Protein AF-A0A349H7G2-F1 (afdb_monomer)

Foldseek 3Di:
DDDDDPVVVVVVVVVPDDQPDDDDCLLDLQFVVLSVLLVVLSVLLSVLVCCLVVVHDPVVNVVSLVVNLVSLVVSLVVLLVLCVVLVPVCSVVLVVLSVVVSVVSVVVVVVCVVPVNPCSVVVSVVSSVSSSVCSNPPSNVSSVSCVVSVSGDGDPPPDPPPDDDDDDDD

Secondary structure (DSSP, 8-state):
-PPPPHHHHHHHHHTT---SS---GGG--SBHHHHHHHHHHHHHHHHHHHHHHTT--HHHHHHHHHHHHHHHHHHHHHHHHHHHHTT-TTHHHHHHHHHHHHHHHHHHHHHHHH-TTSSHHHHHHHHHHHHHHHIIIIIHHHHHHHHHTT-SPBPPP--S----------

Sequence (170 aa):
MKEPTLTRMQESVSSLKKDFIEWSDALSVGVEEVDQQHKGLAQMVNELNGAIHGGWGKETRDDIIVKLLEYTRVHFATEESLMSISNYPHLKEHKKQHENLIDIVKAYVKKYNENPEASNYEFLFFLKRWLVEHIMKDDKLMGEYLIKTGSVKTKKPTSWWGGLRKPFGH

pLDDT: mean 84.82, std 18.21, range [40.94, 98.75]

Structure (mmCIF, N/CA/C/O backbone):
data_AF-A0A349H7G2-F1
#
_entry.id   AF-A0A349H7G2-F1
#
loop_
_atom_site.group_PDB
_atom_site.id
_atom_site.type_symbol
_atom_site.label_atom_id
_atom_site.label_alt_id
_atom_site.label_comp_id
_atom_site.label_asym_id
_atom_site.label_entity_id
_atom_site.label_seq_id
_atom_site.pdbx_PDB_ins_code
_atom_site.Cartn_x
_atom_site.Cartn_y
_atom_site.Cartn_z
_atom_site.occupancy
_atom_site.B_iso_or_equiv
_atom_site.auth_seq_id
_atom_site.auth_comp_id
_atom_site.auth_asym_id
_atom_site.auth_atom_id
_atom_site.pdbx_PDB_model_num
ATOM 1 N N . MET A 1 1 ? -20.529 -8.702 -45.963 1.00 40.94 1 MET A N 1
ATOM 2 C CA . MET A 1 1 ? -19.817 -8.964 -44.695 1.00 40.94 1 MET A CA 1
ATOM 3 C C . MET A 1 1 ? -18.785 -7.857 -44.553 1.00 40.94 1 MET A C 1
ATOM 5 O O . MET A 1 1 ? -18.051 -7.650 -45.507 1.00 40.94 1 MET A O 1
ATOM 9 N N . LYS A 1 2 ? -18.847 -7.031 -43.500 1.00 44.34 2 LYS A N 1
ATOM 10 C CA . LYS A 1 2 ? -17.907 -5.911 -43.313 1.00 44.34 2 LYS A CA 1
ATOM 11 C C . LYS A 1 2 ? -16.761 -6.401 -42.431 1.00 44.34 2 LYS A C 1
ATOM 13 O O . LYS A 1 2 ? -17.033 -6.852 -41.321 1.00 44.34 2 LYS A O 1
ATOM 18 N N . GLU A 1 3 ? -15.536 -6.327 -42.941 1.00 45.78 3 GLU A N 1
ATOM 19 C CA . GLU A 1 3 ? -14.316 -6.605 -42.178 1.00 45.78 3 GLU A CA 1
ATOM 20 C C . GLU A 1 3 ? -14.247 -5.686 -40.946 1.00 45.78 3 GLU A C 1
ATOM 22 O O . GLU A 1 3 ? -14.553 -4.491 -41.060 1.00 45.78 3 GLU A O 1
ATOM 27 N N . PRO A 1 4 ? -13.894 -6.203 -39.758 1.00 50.12 4 PRO A N 1
ATOM 28 C CA . PRO A 1 4 ? -13.748 -5.371 -38.575 1.00 50.12 4 PRO A CA 1
ATOM 29 C C . PRO A 1 4 ? -12.542 -4.433 -38.731 1.00 50.12 4 PRO A C 1
ATOM 31 O O . PRO A 1 4 ? -11.461 -4.831 -39.156 1.00 50.12 4 PRO A O 1
ATOM 34 N N . THR A 1 5 ? -12.731 -3.162 -38.382 1.00 56.59 5 THR A N 1
ATOM 35 C CA . THR A 1 5 ? -11.675 -2.144 -38.390 1.00 56.59 5 THR A CA 1
ATOM 36 C C . THR A 1 5 ? -10.649 -2.405 -37.282 1.00 56.59 5 THR A C 1
ATOM 38 O O . THR A 1 5 ? -11.006 -2.862 -36.195 1.00 56.59 5 THR A O 1
ATOM 41 N N . LEU A 1 6 ? -9.375 -2.071 -37.529 1.00 50.44 6 LEU A N 1
ATOM 42 C CA . LEU A 1 6 ? -8.250 -2.265 -36.593 1.00 50.44 6 LEU A CA 1
ATOM 43 C C . LEU A 1 6 ? -8.523 -1.705 -35.184 1.00 50.44 6 LEU A C 1
ATOM 45 O O . LEU A 1 6 ? -8.166 -2.331 -34.187 1.00 50.44 6 LEU A O 1
ATOM 49 N N . THR A 1 7 ? -9.249 -0.589 -35.096 1.00 48.66 7 THR A N 1
ATOM 50 C CA . THR A 1 7 ? -9.687 0.031 -33.836 1.00 48.66 7 THR A CA 1
ATOM 51 C C . THR A 1 7 ? -10.553 -0.907 -32.991 1.00 48.66 7 THR A C 1
ATOM 53 O O . THR A 1 7 ? -10.335 -1.039 -31.792 1.00 48.66 7 THR A O 1
ATOM 56 N N . ARG A 1 8 ? -11.478 -1.644 -33.620 1.00 49.81 8 ARG A N 1
ATOM 57 C CA . ARG A 1 8 ? -12.381 -2.586 -32.940 1.00 49.81 8 ARG A CA 1
ATOM 58 C C . ARG A 1 8 ? -11.643 -3.830 -32.440 1.00 49.81 8 ARG A C 1
ATOM 60 O O . ARG A 1 8 ? -12.046 -4.417 -31.441 1.00 49.81 8 ARG A O 1
ATOM 67 N N . MET A 1 9 ? -10.551 -4.213 -33.106 1.00 48.38 9 MET A N 1
ATOM 68 C CA . MET A 1 9 ? -9.676 -5.294 -32.644 1.00 48.38 9 MET A CA 1
ATOM 69 C C . MET A 1 9 ? -8.803 -4.846 -31.464 1.00 48.38 9 MET A C 1
ATOM 71 O O . MET A 1 9 ? -8.689 -5.593 -30.495 1.00 48.38 9 MET A O 1
ATOM 75 N N . GLN A 1 10 ? -8.258 -3.622 -31.487 1.00 48.12 10 GLN A N 1
ATOM 76 C CA . GLN A 1 10 ? -7.500 -3.058 -30.357 1.00 48.12 10 GLN A CA 1
ATOM 77 C C . GLN A 1 10 ? -8.368 -2.885 -29.100 1.00 48.12 10 GLN A C 1
ATOM 79 O O . GLN A 1 10 ? -7.921 -3.224 -28.005 1.00 48.12 10 GLN A O 1
ATOM 84 N N . GLU A 1 11 ? -9.623 -2.457 -29.254 1.00 46.78 11 GLU A N 1
ATOM 85 C CA . GLU A 1 11 ? -10.595 -2.381 -28.153 1.00 46.78 11 GLU A CA 1
ATOM 86 C C . GLU A 1 11 ? -11.000 -3.773 -27.628 1.00 46.78 11 GLU A C 1
ATOM 88 O O . GLU A 1 11 ? -11.096 -3.970 -26.420 1.00 46.78 11 GLU A O 1
ATOM 93 N N . SER A 1 12 ? -11.173 -4.776 -28.502 1.00 42.59 12 SER A N 1
ATOM 94 C CA . SER A 1 12 ? -11.543 -6.140 -28.076 1.00 42.59 12 SER A CA 1
ATOM 95 C C . SER A 1 12 ? -10.406 -6.927 -27.413 1.00 42.59 12 SER A C 1
ATOM 97 O O . SER A 1 12 ? -10.661 -7.823 -26.615 1.00 42.59 12 SER A O 1
ATOM 99 N N . VAL A 1 13 ? -9.146 -6.603 -27.727 1.00 50.50 13 VAL A N 1
ATOM 100 C CA . VAL A 1 13 ? -7.976 -7.240 -27.099 1.00 50.50 13 VAL A CA 1
ATOM 101 C C . VAL A 1 13 ? -7.677 -6.606 -25.736 1.00 50.50 13 VAL A C 1
ATOM 103 O O . VAL A 1 13 ? -7.217 -7.308 -24.835 1.00 50.50 13 VAL A O 1
ATOM 106 N N . SER A 1 14 ? -7.998 -5.320 -25.533 1.00 48.50 14 SER A N 1
ATOM 107 C CA . SER A 1 14 ? -7.885 -4.698 -24.206 1.00 48.50 14 SER A CA 1
ATOM 108 C C . SER A 1 14 ? -8.891 -5.288 -23.208 1.00 48.50 14 SER A C 1
ATOM 110 O O . SER A 1 14 ? -8.559 -5.446 -22.037 1.00 48.50 14 SER A O 1
ATOM 112 N N . SER A 1 15 ? -10.062 -5.743 -23.678 1.00 44.62 15 SER A N 1
ATOM 113 C CA . SER A 1 15 ? -11.096 -6.367 -22.838 1.00 44.62 15 SER A CA 1
ATOM 114 C C . SER A 1 15 ? -10.840 -7.842 -22.472 1.00 44.62 15 SER A C 1
ATOM 116 O O . SER A 1 15 ? -11.709 -8.469 -21.865 1.00 44.62 15 SER A O 1
ATOM 118 N N . LEU A 1 16 ? -9.689 -8.420 -22.843 1.00 48.78 16 LEU A N 1
ATOM 119 C CA . LEU A 1 16 ? -9.333 -9.822 -22.562 1.00 48.78 16 LEU A CA 1
ATOM 120 C C . LEU A 1 16 ? -8.089 -9.993 -21.677 1.00 48.78 16 LEU A C 1
ATOM 122 O O . LEU A 1 16 ? -7.704 -11.127 -21.383 1.00 48.78 16 LEU A O 1
ATOM 126 N N . LYS A 1 17 ? -7.463 -8.909 -21.205 1.00 59.19 17 LYS A N 1
ATOM 127 C CA . LYS A 1 17 ? -6.420 -9.019 -20.179 1.00 59.19 17 LYS A CA 1
ATOM 128 C C . LYS A 1 17 ? -7.042 -8.906 -18.796 1.00 59.19 17 LYS A C 1
ATOM 130 O O . LYS A 1 17 ? -7.470 -7.840 -18.378 1.00 59.19 17 LYS A O 1
ATOM 135 N N . LYS A 1 18 ? -7.046 -10.037 -18.096 1.00 77.62 18 LYS A N 1
ATOM 136 C CA . LYS A 1 18 ? -7.255 -10.103 -16.653 1.00 77.62 18 LYS A CA 1
ATOM 137 C C . LYS A 1 18 ? -6.234 -9.189 -15.965 1.00 77.62 18 LYS A C 1
ATOM 139 O O . LYS A 1 18 ? -5.043 -9.294 -16.276 1.00 77.62 18 LYS A O 1
ATOM 144 N N . ASP A 1 19 ? -6.684 -8.310 -15.073 1.00 89.81 19 ASP A N 1
ATOM 145 C CA . ASP A 1 19 ? -5.779 -7.432 -14.330 1.00 89.81 19 ASP A CA 1
ATOM 146 C C . ASP A 1 19 ? -4.759 -8.261 -13.539 1.00 89.81 19 ASP A C 1
ATOM 148 O O . ASP A 1 19 ? -5.040 -9.369 -13.069 1.00 89.81 19 ASP A O 1
ATOM 152 N N . PHE A 1 20 ? -3.543 -7.730 -13.390 1.00 93.56 20 PHE A N 1
ATOM 153 C CA . PHE A 1 20 ? -2.499 -8.420 -12.635 1.00 93.56 20 PHE A CA 1
ATOM 154 C C . PHE A 1 20 ? -2.887 -8.547 -11.157 1.00 93.56 20 PHE A C 1
ATOM 156 O O . PHE A 1 20 ? -2.685 -9.606 -10.560 1.00 93.56 20 PHE A O 1
ATOM 163 N N . ILE A 1 21 ? -3.509 -7.517 -10.592 1.00 95.25 21 ILE A N 1
ATOM 164 C CA . ILE A 1 21 ? -4.214 -7.519 -9.314 1.00 95.25 21 ILE A CA 1
ATOM 165 C C . ILE A 1 21 ? -5.672 -7.178 -9.591 1.00 95.25 21 ILE A C 1
ATOM 167 O O . ILE A 1 21 ? -5.992 -6.052 -9.963 1.00 95.25 21 ILE A O 1
ATOM 171 N N . GLU A 1 22 ? -6.558 -8.144 -9.379 1.00 94.50 22 GLU A N 1
ATOM 172 C CA . GLU A 1 22 ? -7.994 -7.912 -9.464 1.00 94.50 22 GLU A CA 1
ATOM 173 C C . GLU A 1 22 ? -8.538 -7.487 -8.111 1.00 94.50 22 GLU A C 1
ATOM 175 O O . GLU A 1 22 ? -8.449 -8.230 -7.127 1.00 94.50 22 GLU A O 1
ATOM 180 N N . TRP A 1 23 ? -9.153 -6.307 -8.069 1.00 94.81 23 TRP A N 1
ATOM 181 C CA . TRP A 1 23 ? -9.925 -5.928 -6.900 1.00 94.81 23 TRP A CA 1
ATOM 182 C C . TRP A 1 23 ? -11.138 -6.849 -6.741 1.00 94.81 23 TRP A C 1
ATOM 184 O O . TRP A 1 23 ? -11.889 -7.094 -7.684 1.00 94.81 23 TRP A O 1
ATOM 194 N N . SER A 1 24 ? -11.372 -7.309 -5.518 1.00 93.81 24 SER A N 1
ATOM 195 C CA . SER A 1 24 ? -12.587 -8.023 -5.132 1.00 93.81 24 SER A CA 1
ATOM 196 C C . SER A 1 24 ? -12.950 -7.664 -3.696 1.00 93.81 24 SER A C 1
ATOM 198 O O . SER A 1 24 ? -12.107 -7.167 -2.951 1.00 93.81 24 SER A O 1
ATOM 200 N N . ASP A 1 25 ? -14.183 -7.948 -3.270 1.00 93.50 25 ASP A N 1
ATOM 201 C CA . ASP A 1 25 ? -14.579 -7.741 -1.869 1.00 93.50 25 ASP A CA 1
ATOM 202 C C . ASP A 1 25 ? -13.751 -8.594 -0.890 1.00 93.50 25 ASP A C 1
ATOM 204 O O . ASP A 1 25 ? -13.695 -8.282 0.295 1.00 93.50 25 ASP A O 1
ATOM 208 N N . ALA A 1 26 ? -13.034 -9.617 -1.372 1.00 94.81 26 ALA A N 1
ATOM 209 C CA . ALA A 1 26 ? -12.065 -10.333 -0.555 1.00 94.81 26 ALA A CA 1
ATOM 210 C C . ALA A 1 26 ? -10.904 -9.435 -0.101 1.00 94.81 26 ALA A C 1
ATOM 212 O O . ALA A 1 26 ? -10.365 -9.704 0.959 1.00 94.81 26 ALA A O 1
ATOM 213 N N . LEU A 1 27 ? -10.547 -8.378 -0.836 1.00 97.38 27 LEU A N 1
ATOM 214 C CA . LEU A 1 27 ? -9.510 -7.411 -0.448 1.00 97.38 27 LEU A CA 1
ATOM 215 C C . LEU A 1 27 ? -10.069 -6.207 0.328 1.00 97.38 27 LEU A C 1
ATOM 217 O O . LEU A 1 27 ? -9.316 -5.316 0.690 1.00 97.38 27 LEU A O 1
ATOM 221 N N . SER A 1 28 ? -11.378 -6.162 0.587 1.00 98.00 28 SER A N 1
ATOM 222 C CA . SER A 1 28 ? -11.980 -5.101 1.398 1.00 98.00 28 SER A CA 1
ATOM 223 C C . SER A 1 28 ? -11.663 -5.309 2.880 1.00 98.00 28 SER A C 1
ATOM 225 O O . SER A 1 28 ? -11.770 -6.428 3.394 1.00 98.00 28 SER A O 1
ATOM 227 N N . VAL A 1 29 ? -11.342 -4.216 3.570 1.00 97.88 29 VAL A N 1
ATOM 228 C CA . VAL A 1 29 ? -11.190 -4.158 5.035 1.00 97.88 29 VAL A CA 1
ATOM 229 C C . VAL A 1 29 ? -12.411 -3.525 5.713 1.00 97.88 29 VAL A C 1
ATOM 231 O O . VAL A 1 29 ? -12.463 -3.391 6.933 1.00 97.88 29 VAL A O 1
ATOM 234 N N . GLY A 1 30 ? -13.416 -3.121 4.926 1.00 96.38 30 GLY A N 1
ATOM 235 C CA . GLY A 1 30 ? -14.677 -2.543 5.403 1.00 96.38 30 GLY A CA 1
ATOM 236 C C . GLY A 1 30 ? -14.605 -1.062 5.796 1.00 96.38 30 GLY A C 1
ATOM 237 O O . GLY A 1 30 ? -15.627 -0.474 6.171 1.00 96.38 30 GLY A O 1
ATOM 238 N N . VAL A 1 31 ? -13.430 -0.442 5.662 1.00 96.19 31 VAL A N 1
ATOM 239 C CA . VAL A 1 31 ? -13.188 0.988 5.881 1.00 96.19 31 VAL A CA 1
ATOM 240 C C . VAL A 1 31 ? -13.079 1.666 4.519 1.00 96.19 31 VAL A C 1
ATOM 242 O O . VAL A 1 31 ? -12.108 1.460 3.802 1.00 96.19 31 VAL A O 1
ATOM 245 N N . GLU A 1 32 ? -14.084 2.465 4.150 1.00 95.31 32 GLU A N 1
ATOM 246 C CA . GLU A 1 32 ? -14.245 2.979 2.776 1.00 95.31 32 GLU A CA 1
ATOM 247 C C . GLU A 1 32 ? -13.015 3.750 2.272 1.00 95.31 32 GLU A C 1
ATOM 249 O O . GLU A 1 32 ? -12.603 3.573 1.130 1.00 95.31 32 GLU A O 1
ATOM 254 N N . GLU A 1 33 ? -12.414 4.585 3.121 1.00 96.25 33 GLU A N 1
ATOM 255 C CA . GLU A 1 33 ? -11.216 5.357 2.774 1.00 96.25 33 GLU A CA 1
ATOM 256 C C . GLU A 1 33 ? -10.012 4.450 2.475 1.00 96.25 33 GLU A C 1
ATOM 258 O O . GLU A 1 33 ? -9.326 4.649 1.475 1.00 96.25 33 GLU A O 1
ATOM 263 N N . VAL A 1 34 ? -9.802 3.414 3.291 1.00 97.94 34 VAL A N 1
ATOM 264 C CA . VAL A 1 34 ? -8.702 2.453 3.122 1.00 97.94 34 VAL A CA 1
ATOM 265 C C . VAL A 1 34 ? -8.935 1.583 1.884 1.00 97.94 34 VAL A C 1
ATOM 267 O O . VAL A 1 34 ? -8.047 1.454 1.048 1.00 97.94 34 VAL A O 1
ATOM 270 N N . ASP A 1 35 ? -10.161 1.090 1.681 1.00 98.25 35 ASP A N 1
ATOM 271 C CA . ASP A 1 35 ? -10.540 0.331 0.482 1.00 98.25 35 ASP A CA 1
ATOM 272 C C . ASP A 1 35 ? -10.299 1.136 -0.810 1.00 98.25 35 ASP A C 1
ATOM 274 O O . ASP A 1 35 ? -9.894 0.585 -1.836 1.00 98.25 35 ASP A O 1
ATOM 278 N N . GLN A 1 36 ? -10.575 2.446 -0.798 1.00 97.75 36 GLN A N 1
ATOM 279 C CA . GLN A 1 36 ? -10.297 3.325 -1.938 1.00 97.75 36 GLN A CA 1
ATOM 280 C C . GLN A 1 36 ? -8.793 3.459 -2.192 1.00 97.75 36 GLN A C 1
ATOM 282 O O . GLN A 1 36 ? -8.369 3.424 -3.350 1.00 97.75 36 GLN A O 1
ATOM 287 N N . GLN A 1 37 ? -7.991 3.551 -1.131 1.00 98.44 37 GLN A N 1
ATOM 288 C CA . GLN A 1 37 ? -6.536 3.583 -1.245 1.00 98.44 37 GLN A CA 1
ATOM 289 C C . GLN A 1 37 ? -5.967 2.258 -1.766 1.00 98.44 37 GLN A C 1
ATOM 291 O O . GLN A 1 37 ? -5.172 2.264 -2.707 1.00 98.44 37 GLN A O 1
ATOM 296 N N . HIS A 1 38 ? -6.425 1.107 -1.268 1.00 98.50 38 HIS A N 1
ATOM 297 C CA . HIS A 1 38 ? -5.973 -0.193 -1.775 1.00 98.50 38 HIS A CA 1
ATOM 298 C C . HIS A 1 38 ? -6.320 -0.401 -3.255 1.00 98.50 38 HIS A C 1
ATOM 300 O O . HIS A 1 38 ? -5.498 -0.926 -4.010 1.00 98.50 38 HIS A O 1
ATOM 306 N N . LYS A 1 39 ? -7.494 0.058 -3.713 1.00 98.06 39 LYS A N 1
ATOM 307 C CA . LYS A 1 39 ? -7.844 0.067 -5.147 1.00 98.06 39 LYS A CA 1
ATOM 308 C C . LYS A 1 39 ? -6.878 0.922 -5.965 1.00 98.06 39 LYS A C 1
ATOM 310 O O . LYS A 1 39 ? -6.451 0.490 -7.034 1.00 98.06 39 LYS A O 1
ATOM 315 N N . GLY A 1 40 ? -6.521 2.105 -5.461 1.00 97.81 40 GLY A N 1
ATOM 316 C CA . GLY A 1 40 ? -5.532 2.983 -6.089 1.00 97.81 40 GLY A CA 1
ATOM 317 C C . GLY A 1 40 ? -4.162 2.312 -6.214 1.00 97.81 40 GLY A C 1
ATOM 318 O O . GLY A 1 40 ? -3.578 2.305 -7.297 1.00 97.81 40 GLY A O 1
ATOM 319 N N . LEU A 1 41 ? -3.687 1.667 -5.144 1.00 98.25 41 LEU A N 1
ATOM 320 C CA . LEU A 1 41 ? -2.443 0.890 -5.151 1.00 98.25 41 LEU A CA 1
ATOM 321 C C . LEU A 1 41 ? -2.486 -0.255 -6.168 1.00 98.25 41 LEU A C 1
ATOM 323 O O . LEU A 1 41 ? -1.568 -0.394 -6.977 1.00 98.25 41 LEU A O 1
ATOM 327 N N . ALA A 1 42 ? -3.563 -1.045 -6.175 1.00 97.75 42 ALA A N 1
ATOM 328 C CA . ALA A 1 42 ? -3.740 -2.137 -7.129 1.00 97.75 42 ALA A CA 1
ATOM 329 C C . ALA A 1 42 ? -3.713 -1.632 -8.581 1.00 97.75 42 ALA A C 1
ATOM 331 O O . ALA A 1 42 ? -3.038 -2.221 -9.427 1.00 97.75 42 ALA A O 1
ATOM 332 N N . GLN A 1 43 ? -4.380 -0.508 -8.860 1.00 97.19 43 GLN A N 1
ATOM 333 C CA . GLN A 1 43 ? -4.389 0.110 -10.183 1.00 97.19 43 GLN A CA 1
ATOM 334 C C . GLN A 1 43 ? -2.991 0.570 -10.619 1.00 97.19 43 GLN A C 1
ATOM 336 O O . GLN A 1 43 ? -2.595 0.288 -11.747 1.00 97.19 43 GLN A O 1
ATOM 341 N N . MET A 1 44 ? -2.217 1.217 -9.742 1.00 96.12 44 MET A N 1
ATOM 342 C CA . MET A 1 44 ? -0.846 1.642 -10.065 1.00 96.12 44 MET A CA 1
ATOM 343 C C . MET A 1 44 ? 0.088 0.448 -10.308 1.00 96.12 44 MET A C 1
ATOM 345 O O . MET A 1 44 ? 0.927 0.489 -11.208 1.00 96.12 44 MET A O 1
ATOM 349 N N . VAL A 1 45 ? -0.073 -0.653 -9.562 1.00 95.88 45 VAL A N 1
ATOM 350 C CA . VAL A 1 45 ? 0.683 -1.892 -9.820 1.00 95.88 45 VAL A CA 1
ATOM 351 C C . VAL A 1 45 ? 0.277 -2.519 -11.160 1.00 95.88 45 VAL A C 1
ATOM 353 O O . VAL A 1 45 ? 1.140 -3.000 -11.898 1.00 95.88 45 VAL A O 1
ATOM 356 N N . ASN A 1 46 ? -1.009 -2.479 -11.521 1.00 96.19 46 ASN A N 1
ATOM 357 C CA . ASN A 1 46 ? -1.486 -2.919 -12.835 1.00 96.19 46 ASN A CA 1
ATOM 358 C C . ASN A 1 46 ? -0.935 -2.045 -13.973 1.00 96.19 46 ASN A C 1
ATOM 360 O O . ASN A 1 46 ? -0.544 -2.581 -15.012 1.00 96.19 46 ASN A O 1
ATOM 364 N N . GLU A 1 47 ? -0.848 -0.728 -13.774 1.00 94.50 47 GLU A N 1
ATOM 365 C CA . GLU A 1 47 ? -0.246 0.212 -14.727 1.00 94.50 47 GLU A CA 1
ATOM 366 C C . GLU A 1 47 ? 1.243 -0.088 -14.934 1.00 94.50 47 GLU A C 1
ATOM 368 O O . GLU A 1 47 ? 1.688 -0.236 -16.074 1.00 94.50 47 GLU A O 1
ATOM 373 N N . LEU A 1 48 ? 2.000 -0.289 -13.848 1.00 92.69 48 LEU A N 1
ATOM 374 C CA . LEU A 1 48 ? 3.411 -0.678 -13.919 1.00 92.69 48 LEU A CA 1
ATOM 375 C C . LEU A 1 48 ? 3.590 -2.017 -14.650 1.00 92.69 48 LEU A C 1
ATOM 377 O O . LEU A 1 48 ? 4.475 -2.163 -15.496 1.00 92.69 48 LEU A O 1
ATOM 381 N N . ASN A 1 49 ? 2.716 -2.987 -14.369 1.00 93.88 49 ASN A N 1
ATOM 382 C CA . ASN A 1 49 ? 2.689 -4.266 -15.067 1.00 93.88 49 ASN A CA 1
ATOM 383 C C . ASN A 1 49 ? 2.436 -4.094 -16.572 1.00 93.88 49 ASN A C 1
ATOM 385 O O . ASN A 1 49 ? 3.120 -4.720 -17.385 1.00 93.88 49 ASN A O 1
ATOM 389 N N . GLY A 1 50 ? 1.490 -3.231 -16.946 1.00 92.25 50 GLY A N 1
ATOM 390 C CA . GLY A 1 50 ? 1.213 -2.872 -18.334 1.00 92.25 50 GLY A CA 1
ATOM 391 C C . GLY A 1 50 ? 2.410 -2.216 -19.019 1.00 92.25 50 GLY A C 1
ATOM 392 O O . GLY A 1 50 ? 2.765 -2.625 -20.123 1.00 92.25 50 GLY A O 1
ATOM 393 N N . ALA A 1 51 ? 3.075 -1.276 -18.346 1.00 90.00 51 ALA A N 1
ATOM 394 C CA . ALA A 1 51 ? 4.241 -0.571 -18.870 1.00 90.00 51 ALA A CA 1
ATOM 395 C C . ALA A 1 51 ? 5.429 -1.511 -19.131 1.00 90.00 51 ALA A C 1
ATOM 397 O O . ALA A 1 51 ? 6.076 -1.419 -20.175 1.00 90.00 51 ALA A O 1
ATOM 398 N N . ILE A 1 52 ? 5.678 -2.463 -18.225 1.00 87.50 52 ILE A N 1
ATOM 399 C CA . ILE A 1 52 ? 6.729 -3.480 -18.383 1.00 87.50 52 ILE A CA 1
ATOM 400 C C . ILE A 1 52 ? 6.404 -4.433 -19.543 1.00 87.50 52 ILE A C 1
ATOM 402 O O . ILE A 1 52 ? 7.237 -4.630 -20.424 1.00 87.50 52 ILE A O 1
ATOM 406 N N . HIS A 1 53 ? 5.186 -4.983 -19.603 1.00 87.44 53 HIS A N 1
ATOM 407 C CA . HIS A 1 53 ? 4.798 -5.914 -20.675 1.00 87.44 53 HIS A CA 1
ATOM 408 C C . HIS A 1 53 ? 4.642 -5.238 -22.043 1.00 87.44 53 HIS A C 1
ATOM 410 O O . HIS A 1 53 ? 4.798 -5.887 -23.075 1.00 87.44 53 HIS A O 1
ATOM 416 N N . GLY A 1 54 ? 4.275 -3.957 -22.059 1.00 85.38 54 GLY A N 1
ATOM 417 C CA . GLY A 1 54 ? 4.112 -3.158 -23.268 1.00 85.38 54 GLY A CA 1
ATOM 418 C C . GLY A 1 54 ? 5.423 -2.605 -23.821 1.00 85.38 54 GLY A C 1
ATOM 419 O O . GLY A 1 54 ? 5.388 -1.943 -24.855 1.00 85.38 54 GLY A O 1
ATOM 420 N N . GLY A 1 55 ? 6.554 -2.834 -23.142 1.00 82.69 55 GLY A N 1
ATOM 421 C CA . GLY A 1 55 ? 7.853 -2.292 -23.542 1.00 82.69 55 GLY A CA 1
ATOM 422 C C . GLY A 1 55 ? 7.898 -0.762 -23.512 1.00 82.69 55 GLY A C 1
ATOM 423 O O . GLY A 1 55 ? 8.574 -0.153 -24.337 1.00 82.69 55 GLY A O 1
ATOM 424 N N . TRP A 1 56 ? 7.143 -0.128 -22.609 1.00 85.06 56 TRP A N 1
ATOM 425 C CA . TRP A 1 56 ? 7.117 1.331 -22.491 1.00 85.06 56 TRP A CA 1
ATOM 426 C C . TRP A 1 56 ? 8.480 1.854 -22.044 1.00 85.06 56 TRP A C 1
ATOM 428 O O . TRP A 1 56 ? 9.212 1.157 -21.341 1.00 85.06 56 TRP A O 1
ATOM 438 N N . GLY A 1 57 ? 8.823 3.082 -22.437 1.00 85.56 57 GLY A N 1
ATOM 439 C CA . GLY A 1 57 ? 10.124 3.680 -22.137 1.00 85.56 57 GLY A CA 1
ATOM 440 C C . GLY A 1 57 ? 10.403 3.812 -20.636 1.00 85.56 57 GLY A C 1
ATOM 441 O O . GLY A 1 57 ? 9.483 3.908 -19.823 1.00 85.56 57 GLY A O 1
ATOM 442 N N . LYS A 1 58 ? 11.694 3.848 -20.277 1.00 85.50 58 LYS A N 1
ATOM 443 C CA . LYS A 1 58 ? 12.160 3.973 -18.886 1.00 85.50 58 LYS A CA 1
ATOM 444 C C . LYS A 1 58 ? 11.499 5.145 -18.158 1.00 85.50 58 LYS A C 1
ATOM 446 O O . LYS A 1 58 ? 10.978 4.938 -17.076 1.00 85.50 58 LYS A O 1
ATOM 451 N N . GLU A 1 59 ? 11.458 6.329 -18.768 1.00 88.56 59 GLU A N 1
ATOM 452 C CA . GLU A 1 59 ? 10.885 7.540 -18.155 1.00 88.56 59 GLU A CA 1
ATOM 453 C C . GLU A 1 59 ? 9.441 7.329 -17.678 1.00 88.56 59 GLU A C 1
ATOM 455 O O . GLU A 1 59 ? 9.106 7.641 -16.541 1.00 88.56 59 GLU A O 1
ATOM 460 N N . THR A 1 60 ? 8.598 6.697 -18.500 1.00 88.94 60 THR A N 1
ATOM 461 C CA . THR A 1 60 ? 7.212 6.397 -18.118 1.00 88.94 60 THR A CA 1
ATOM 462 C C . THR A 1 60 ? 7.140 5.405 -16.958 1.00 88.94 60 THR A C 1
ATOM 464 O O . THR A 1 60 ? 6.313 5.559 -16.062 1.00 88.94 60 THR A O 1
ATOM 467 N N . ARG A 1 61 ? 8.006 4.384 -16.946 1.00 89.00 61 ARG A N 1
ATOM 468 C CA . ARG A 1 61 ? 8.074 3.424 -15.832 1.00 89.00 61 ARG A CA 1
ATOM 469 C C . ARG A 1 61 ? 8.531 4.105 -14.542 1.00 89.00 61 ARG A C 1
ATOM 471 O O . ARG A 1 61 ? 7.973 3.821 -13.486 1.00 89.00 61 ARG A O 1
ATOM 478 N N . ASP A 1 62 ? 9.496 5.014 -14.633 1.00 89.56 62 ASP A N 1
ATOM 479 C CA . ASP A 1 62 ? 10.013 5.781 -13.498 1.00 89.56 62 ASP A CA 1
ATOM 480 C C . ASP A 1 62 ? 8.909 6.640 -12.877 1.00 89.56 62 ASP A C 1
ATOM 482 O O . ASP A 1 62 ? 8.717 6.601 -11.662 1.00 89.56 62 ASP A O 1
ATOM 486 N N . ASP A 1 63 ? 8.130 7.338 -13.705 1.00 91.62 63 ASP A N 1
ATOM 487 C CA . ASP A 1 63 ? 6.998 8.147 -13.249 1.00 91.62 63 ASP A CA 1
ATOM 488 C C . ASP A 1 63 ? 5.961 7.308 -12.492 1.00 91.62 63 ASP A C 1
ATOM 490 O O . ASP A 1 63 ? 5.457 7.732 -11.448 1.00 91.62 63 ASP A O 1
ATOM 494 N N . ILE A 1 64 ? 5.650 6.106 -12.989 1.00 92.81 64 ILE A N 1
ATOM 495 C CA . ILE A 1 64 ? 4.724 5.182 -12.320 1.00 92.81 64 ILE A CA 1
ATOM 496 C C . ILE A 1 64 ? 5.305 4.721 -10.978 1.00 92.81 64 ILE A C 1
ATOM 498 O O . ILE A 1 64 ? 4.603 4.738 -9.968 1.00 92.81 64 ILE A O 1
ATOM 502 N N . ILE A 1 65 ? 6.589 4.350 -10.934 1.00 91.12 65 ILE A N 1
ATOM 503 C CA . ILE A 1 65 ? 7.265 3.902 -9.706 1.00 91.12 65 ILE A CA 1
ATOM 504 C C . ILE A 1 65 ? 7.296 5.016 -8.651 1.00 91.12 65 ILE A C 1
ATOM 506 O O . ILE A 1 65 ? 7.028 4.756 -7.476 1.00 91.12 65 ILE A O 1
ATOM 510 N N . VAL A 1 66 ? 7.592 6.257 -9.049 1.00 92.06 66 VAL A N 1
ATOM 511 C CA . VAL A 1 66 ? 7.606 7.417 -8.144 1.00 92.06 66 VAL A CA 1
ATOM 512 C C . VAL A 1 66 ? 6.213 7.677 -7.577 1.00 92.06 66 VAL A C 1
ATOM 514 O O . VAL A 1 66 ? 6.069 7.820 -6.361 1.00 92.06 66 VAL A O 1
ATOM 517 N N . LYS A 1 67 ? 5.181 7.683 -8.432 1.00 94.75 67 LYS A N 1
ATOM 518 C CA . LYS A 1 67 ? 3.784 7.840 -8.000 1.00 94.75 67 LYS A CA 1
ATOM 519 C C . LYS A 1 67 ? 3.361 6.730 -7.042 1.00 94.75 67 LYS A C 1
ATOM 521 O O . LYS A 1 67 ? 2.782 7.028 -6.002 1.00 94.75 67 LYS A O 1
ATOM 526 N N . LEU A 1 68 ? 3.692 5.476 -7.357 1.00 94.75 68 LEU A N 1
ATOM 527 C CA . LEU A 1 68 ? 3.382 4.323 -6.514 1.00 94.75 68 LEU A CA 1
ATOM 528 C C . LEU A 1 68 ? 4.039 4.443 -5.135 1.00 94.75 68 LEU A C 1
ATOM 530 O O . LEU A 1 68 ? 3.376 4.221 -4.122 1.00 94.75 68 LEU A O 1
ATOM 534 N N . LEU A 1 69 ? 5.320 4.821 -5.077 1.00 93.50 69 LEU A N 1
ATOM 535 C CA . LEU A 1 69 ? 6.041 4.989 -3.814 1.00 93.50 69 LEU A CA 1
ATOM 536 C C . LEU A 1 69 ? 5.429 6.100 -2.956 1.00 93.50 69 LEU A C 1
ATOM 538 O O . LEU A 1 69 ? 5.254 5.914 -1.753 1.00 93.50 69 LEU A O 1
ATOM 542 N N . GLU A 1 70 ? 5.096 7.240 -3.559 1.00 96.00 70 GLU A N 1
ATOM 543 C CA . GLU A 1 70 ? 4.489 8.351 -2.829 1.00 96.00 70 GLU A CA 1
ATOM 544 C C . GLU A 1 70 ? 3.086 8.001 -2.329 1.00 96.00 70 GLU A C 1
ATOM 546 O O . GLU A 1 70 ? 2.775 8.199 -1.155 1.00 96.00 70 GLU A O 1
ATOM 551 N N . TYR A 1 71 ? 2.269 7.379 -3.178 1.00 97.50 71 TYR A N 1
ATOM 552 C CA . TYR A 1 71 ? 0.932 6.941 -2.797 1.00 97.50 71 TYR A CA 1
ATOM 553 C C . TYR A 1 71 ? 0.965 5.890 -1.679 1.00 97.50 71 TYR A C 1
ATOM 555 O O . TYR A 1 71 ? 0.169 5.957 -0.747 1.00 97.50 71 TYR A O 1
ATOM 563 N N . THR A 1 72 ? 1.938 4.973 -1.715 1.00 97.25 72 THR A N 1
ATOM 564 C CA . THR A 1 72 ? 2.158 3.976 -0.653 1.00 97.25 72 THR A CA 1
ATOM 565 C C . THR A 1 72 ? 2.480 4.640 0.688 1.00 97.25 72 THR A C 1
ATOM 567 O O . THR A 1 72 ? 1.946 4.240 1.717 1.00 97.25 72 THR A O 1
ATOM 570 N N . ARG A 1 73 ? 3.308 5.694 0.699 1.00 97.50 73 ARG A N 1
ATOM 571 C CA . ARG A 1 73 ? 3.616 6.438 1.934 1.00 97.50 73 ARG A CA 1
ATOM 572 C C . ARG A 1 73 ? 2.396 7.135 2.510 1.00 97.50 73 ARG A C 1
ATOM 574 O O . ARG A 1 73 ? 2.193 7.088 3.719 1.00 97.50 73 ARG A O 1
ATOM 581 N N . VAL A 1 74 ? 1.607 7.786 1.655 1.00 98.12 74 VAL A N 1
ATOM 582 C CA . VAL A 1 74 ? 0.369 8.453 2.076 1.00 98.12 74 VAL A CA 1
ATOM 583 C C . VAL A 1 74 ? -0.609 7.431 2.650 1.00 98.12 74 VAL A C 1
ATOM 585 O O . VAL A 1 74 ? -1.138 7.652 3.733 1.00 98.12 74 VAL A O 1
ATOM 588 N N . HIS A 1 75 ? -0.783 6.296 1.974 1.00 98.56 75 HIS A N 1
ATOM 589 C CA . HIS A 1 75 ? -1.623 5.197 2.438 1.00 98.56 75 HIS A CA 1
ATOM 590 C C . HIS A 1 75 ? -1.206 4.686 3.826 1.00 98.56 75 HIS A C 1
ATOM 592 O O . HIS A 1 75 ? -2.016 4.685 4.753 1.00 98.56 75 HIS A O 1
ATOM 598 N N . PHE A 1 76 ? 0.075 4.361 4.015 1.00 98.75 76 PHE A N 1
ATOM 599 C CA . PHE A 1 76 ? 0.583 3.920 5.316 1.00 98.75 76 PHE A CA 1
ATOM 600 C C . PHE A 1 76 ? 0.419 4.983 6.401 1.00 98.75 76 PHE A C 1
ATOM 602 O O . PHE A 1 76 ? 0.037 4.661 7.523 1.00 98.75 76 PHE A O 1
ATOM 609 N N . ALA A 1 77 ? 0.635 6.261 6.082 1.00 98.56 77 ALA A N 1
ATOM 610 C CA . ALA A 1 77 ? 0.403 7.342 7.033 1.00 98.56 77 ALA A CA 1
ATOM 611 C C . ALA A 1 77 ? -1.080 7.451 7.443 1.00 98.56 77 ALA A C 1
ATOM 613 O O . ALA A 1 77 ? -1.369 7.731 8.612 1.00 98.56 77 ALA A O 1
ATOM 614 N N . THR A 1 78 ? -2.017 7.210 6.517 1.00 98.38 78 THR A N 1
ATOM 615 C CA . THR A 1 78 ? -3.457 7.149 6.813 1.00 98.38 78 THR A CA 1
ATOM 616 C C . THR A 1 78 ? -3.755 6.021 7.798 1.00 98.38 78 THR A C 1
ATOM 618 O O . THR A 1 78 ? -4.339 6.275 8.853 1.00 98.38 78 THR A O 1
ATOM 621 N N . GLU A 1 79 ? -3.318 4.796 7.510 1.00 98.56 79 GLU A N 1
ATOM 622 C CA . GLU A 1 79 ? -3.565 3.642 8.382 1.00 98.56 79 GLU A CA 1
ATOM 623 C C . GLU A 1 79 ? -2.902 3.789 9.751 1.00 98.56 79 GLU A C 1
ATOM 625 O O . GLU A 1 79 ? -3.541 3.555 10.774 1.00 98.56 79 GLU A O 1
ATOM 630 N N . GLU A 1 80 ? -1.651 4.246 9.805 1.00 98.69 80 GLU A N 1
ATOM 631 C CA . GLU A 1 80 ? -0.941 4.505 11.060 1.00 98.69 80 GLU A CA 1
ATOM 632 C C . GLU A 1 80 ? -1.652 5.556 11.916 1.00 98.69 80 GLU A C 1
ATOM 634 O O . GLU A 1 80 ? -1.733 5.407 13.138 1.00 98.69 80 GLU A O 1
ATOM 639 N N . SER A 1 81 ? -2.225 6.584 11.287 1.00 98.12 81 SER A N 1
ATOM 640 C CA . SER A 1 81 ? -3.027 7.592 11.985 1.00 98.12 81 SER A CA 1
ATOM 641 C C . SER A 1 81 ? -4.314 6.988 12.548 1.00 98.12 81 SER A C 1
ATOM 643 O O . SER A 1 81 ? -4.634 7.200 13.720 1.00 98.12 81 SER A O 1
ATOM 645 N N . LEU A 1 82 ? -5.026 6.184 11.751 1.00 97.44 82 LEU A N 1
ATOM 646 C CA . LEU A 1 82 ? -6.237 5.478 12.183 1.00 97.44 82 LEU A CA 1
ATOM 647 C C . LEU A 1 82 ? -5.950 4.510 13.339 1.00 97.44 82 LEU A C 1
ATOM 649 O O . LEU A 1 82 ? -6.657 4.506 14.352 1.00 97.44 82 LEU A O 1
ATOM 653 N N . MET A 1 83 ? -4.882 3.725 13.221 1.00 98.31 83 MET A N 1
ATOM 654 C CA . MET A 1 83 ? -4.412 2.810 14.256 1.00 98.31 83 MET A CA 1
ATOM 655 C C . MET A 1 83 ? -4.019 3.559 15.536 1.00 98.31 83 MET A C 1
ATOM 657 O O . MET A 1 83 ? -4.383 3.133 16.631 1.00 98.31 83 MET A O 1
ATOM 661 N N . SER A 1 84 ? -3.327 4.698 15.427 1.00 97.81 84 SER A N 1
ATOM 662 C CA . SER A 1 84 ? -2.925 5.491 16.594 1.00 97.81 84 SER A CA 1
ATOM 663 C C . SER A 1 84 ? -4.120 6.106 17.322 1.00 97.81 84 SER A C 1
ATOM 665 O O . SER A 1 84 ? -4.177 6.042 18.546 1.00 97.81 84 SER A O 1
ATOM 667 N N . ILE A 1 85 ? -5.076 6.695 16.600 1.00 96.50 85 ILE A N 1
ATOM 668 C CA . ILE A 1 85 ? -6.235 7.376 17.205 1.00 96.50 85 ILE A CA 1
ATOM 669 C C . ILE A 1 85 ? -7.187 6.370 17.870 1.00 96.50 85 ILE A C 1
ATOM 671 O O . ILE A 1 85 ? -7.818 6.677 18.880 1.00 96.50 85 ILE A O 1
ATOM 675 N N . SER A 1 86 ? -7.273 5.154 17.332 1.00 95.94 86 SER A N 1
ATOM 676 C CA . SER A 1 86 ? -8.117 4.076 17.864 1.00 95.94 86 SER A CA 1
ATOM 677 C C . SER A 1 86 ? -7.438 3.219 18.943 1.00 95.94 86 SER A C 1
ATOM 679 O O . SER A 1 86 ? -8.065 2.305 19.487 1.00 95.94 86 SER A O 1
ATOM 681 N N . ASN A 1 87 ? -6.174 3.505 19.279 1.00 96.69 87 ASN A N 1
ATOM 682 C CA . ASN A 1 87 ? -5.340 2.689 20.167 1.00 96.69 87 ASN A CA 1
ATOM 683 C C . ASN A 1 87 ? -5.242 1.221 19.714 1.00 96.69 87 ASN A C 1
ATOM 685 O O . ASN A 1 87 ? -5.361 0.302 20.527 1.00 96.69 87 ASN A O 1
ATOM 689 N N . TYR A 1 88 ? -5.046 0.991 18.414 1.00 98.19 88 TYR A N 1
ATOM 690 C CA . TYR A 1 88 ? -4.914 -0.351 17.860 1.00 98.19 88 TYR A CA 1
ATOM 691 C C . TYR A 1 88 ? -3.716 -1.099 18.487 1.00 98.19 88 TYR A C 1
ATOM 693 O O . TYR A 1 88 ? -2.577 -0.628 18.377 1.00 98.19 88 TYR A O 1
ATOM 701 N N . PRO A 1 89 ? -3.924 -2.278 19.109 1.00 97.94 89 PRO A N 1
ATOM 702 C CA . PRO A 1 89 ? -2.883 -2.960 19.886 1.00 97.94 89 PRO A CA 1
ATOM 703 C C . PRO A 1 89 ? -1.630 -3.357 19.097 1.00 97.94 89 PRO A C 1
ATOM 705 O O . PRO A 1 89 ? -0.549 -3.468 19.676 1.00 97.94 89 PRO A O 1
ATOM 708 N N . HIS A 1 90 ? -1.758 -3.573 17.785 1.00 98.12 90 HIS A N 1
ATOM 709 C CA . HIS A 1 90 ? -0.673 -4.075 16.936 1.00 98.12 90 HIS A CA 1
ATOM 710 C C . HIS A 1 90 ? -0.010 -2.993 16.070 1.00 98.12 90 HIS A C 1
ATOM 712 O O . HIS A 1 90 ? 0.802 -3.329 15.210 1.00 98.12 90 HIS A O 1
ATOM 718 N N . LEU A 1 91 ? -0.278 -1.704 16.331 1.00 98.25 91 LEU A N 1
ATOM 719 C CA . LEU A 1 91 ? 0.273 -0.568 15.572 1.00 98.25 91 LEU A CA 1
ATOM 720 C C . LEU A 1 91 ? 1.788 -0.677 15.338 1.00 98.25 91 LEU A C 1
ATOM 722 O O . LEU A 1 91 ? 2.264 -0.457 14.229 1.00 98.25 91 LEU A O 1
ATOM 726 N N . LYS A 1 92 ? 2.559 -1.023 16.376 1.00 98.44 92 LYS A N 1
ATOM 727 C CA . LYS A 1 92 ? 4.025 -1.074 16.283 1.00 98.44 92 LYS A CA 1
ATOM 728 C C . LYS A 1 92 ? 4.520 -2.126 15.286 1.00 98.44 92 LYS A C 1
ATOM 730 O O . LYS A 1 92 ? 5.470 -1.859 14.558 1.00 98.44 92 LYS A O 1
ATOM 735 N N . GLU A 1 93 ? 3.914 -3.312 15.285 1.00 98.50 93 GLU A N 1
ATOM 736 C CA . GLU A 1 93 ? 4.318 -4.388 14.372 1.00 98.50 93 GLU A CA 1
ATOM 737 C C . GLU A 1 93 ? 3.869 -4.078 12.943 1.00 98.50 93 GLU A C 1
ATOM 739 O O . GLU A 1 93 ? 4.664 -4.191 12.015 1.00 98.50 93 GLU A O 1
ATOM 744 N N . HIS A 1 94 ? 2.645 -3.573 12.786 1.00 98.69 94 HIS A N 1
ATOM 745 C CA . HIS A 1 94 ? 2.097 -3.176 11.493 1.00 98.69 94 HIS A CA 1
ATOM 746 C C . HIS A 1 94 ? 2.963 -2.083 10.831 1.00 98.69 94 HIS A C 1
ATOM 748 O O . HIS A 1 94 ? 3.436 -2.233 9.706 1.00 98.69 94 HIS A O 1
ATOM 754 N N . LYS A 1 95 ? 3.310 -1.023 11.574 1.00 98.62 95 LYS A N 1
ATOM 755 C CA . LYS A 1 95 ? 4.223 0.031 11.101 1.00 98.62 95 LYS A CA 1
ATOM 756 C C . LYS A 1 95 ? 5.597 -0.508 10.682 1.00 98.62 95 LYS A C 1
ATOM 758 O O . LYS A 1 95 ? 6.183 -0.044 9.708 1.00 98.62 95 LYS A O 1
ATOM 763 N N . LYS A 1 96 ? 6.120 -1.517 11.380 1.00 98.62 96 LYS A N 1
ATOM 764 C CA . LYS A 1 96 ? 7.401 -2.138 11.017 1.00 98.62 96 LYS A CA 1
ATOM 765 C C . LYS A 1 96 ? 7.325 -2.870 9.670 1.00 98.62 96 LYS A C 1
ATOM 767 O O . LYS A 1 96 ? 8.300 -2.863 8.918 1.00 98.62 96 LYS A O 1
ATOM 772 N N . GLN A 1 97 ? 6.186 -3.487 9.345 1.00 98.50 97 GLN A N 1
ATOM 773 C CA . GLN A 1 97 ? 5.955 -4.095 8.030 1.00 98.50 97 GLN A CA 1
ATOM 774 C C . GLN A 1 97 ? 5.959 -3.025 6.924 1.00 98.50 97 GLN A C 1
ATOM 776 O O . GLN A 1 97 ? 6.601 -3.227 5.889 1.00 98.50 97 GLN A O 1
ATOM 781 N N . HIS A 1 98 ? 5.333 -1.869 7.176 1.00 98.50 98 HIS A N 1
ATOM 782 C CA . HIS A 1 98 ? 5.344 -0.711 6.273 1.00 98.50 98 HIS A CA 1
ATOM 783 C C . HIS A 1 98 ? 6.759 -0.188 6.015 1.00 98.50 98 HIS A C 1
ATOM 785 O O . HIS A 1 98 ? 7.179 -0.053 4.864 1.00 98.50 98 HIS A O 1
ATOM 791 N N . GLU A 1 99 ? 7.524 0.062 7.079 1.00 98.06 99 GLU A N 1
ATOM 792 C CA . GLU A 1 99 ? 8.912 0.530 6.992 1.00 98.06 99 GLU A CA 1
ATOM 793 C C . GLU A 1 99 ? 9.778 -0.443 6.175 1.00 98.06 99 GLU A C 1
ATOM 795 O O . GLU A 1 99 ? 10.505 -0.023 5.271 1.00 98.06 99 GLU A O 1
ATOM 800 N N . ASN A 1 100 ? 9.626 -1.751 6.415 1.00 97.88 100 ASN A N 1
ATOM 801 C CA . ASN A 1 100 ? 10.338 -2.785 5.670 1.00 97.88 100 ASN A CA 1
ATOM 802 C C . ASN A 1 100 ? 9.992 -2.772 4.171 1.00 97.88 100 ASN A C 1
ATOM 804 O O . ASN A 1 100 ? 10.893 -2.860 3.335 1.00 97.88 100 ASN A O 1
ATOM 808 N N . LEU A 1 101 ? 8.712 -2.621 3.801 1.00 97.38 101 LEU A N 1
ATOM 809 C CA . LEU A 1 101 ? 8.346 -2.503 2.388 1.00 97.38 101 LEU A CA 1
ATOM 810 C C . LEU A 1 101 ? 9.018 -1.289 1.745 1.00 97.38 101 LEU A C 1
ATOM 812 O O . LEU A 1 101 ? 9.600 -1.411 0.667 1.00 97.38 101 LEU A O 1
ATOM 816 N N . ILE A 1 102 ? 8.947 -0.127 2.396 1.00 96.00 102 ILE A N 1
ATOM 817 C CA . ILE A 1 102 ? 9.523 1.111 1.866 1.00 96.00 102 ILE A CA 1
ATOM 818 C C . ILE A 1 102 ? 11.027 0.949 1.618 1.00 96.00 102 ILE A C 1
ATOM 820 O O . ILE A 1 102 ? 11.530 1.403 0.586 1.00 96.00 102 ILE A O 1
ATOM 824 N N . ASP A 1 103 ? 11.747 0.281 2.514 1.00 95.12 103 ASP A N 1
ATOM 825 C CA . ASP A 1 103 ? 13.180 0.049 2.349 1.00 95.12 103 ASP A CA 1
ATOM 826 C C . ASP A 1 103 ? 13.496 -0.960 1.236 1.00 95.12 103 ASP A C 1
ATOM 828 O O . ASP A 1 103 ? 14.416 -0.724 0.445 1.00 95.12 103 ASP A O 1
ATOM 832 N N . ILE A 1 104 ? 12.689 -2.017 1.081 1.0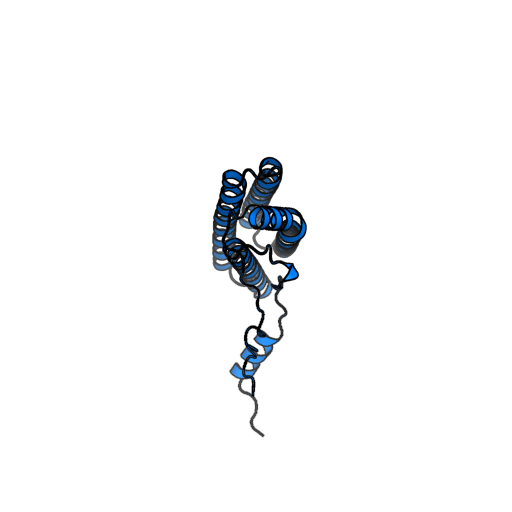0 92.88 104 ILE A N 1
ATOM 833 C CA . ILE A 1 104 ? 12.794 -2.944 -0.058 1.00 92.88 104 ILE A CA 1
ATOM 834 C C . ILE A 1 104 ? 12.568 -2.202 -1.382 1.00 92.88 104 ILE A C 1
ATOM 836 O O . ILE A 1 104 ? 13.346 -2.369 -2.325 1.00 92.88 104 ILE A O 1
ATOM 840 N N . VAL A 1 105 ? 11.546 -1.344 -1.458 1.00 91.12 105 VAL A N 1
ATOM 841 C CA . VAL A 1 105 ? 11.236 -0.566 -2.667 1.00 91.12 105 VAL A CA 1
ATOM 842 C C . VAL A 1 105 ? 12.357 0.424 -2.987 1.00 91.12 105 VAL A C 1
ATOM 844 O O . VAL A 1 105 ? 12.788 0.497 -4.135 1.00 91.12 105 VAL A O 1
ATOM 847 N N . LYS A 1 106 ? 12.908 1.140 -1.997 1.00 90.56 106 LYS A N 1
ATOM 848 C CA . LYS A 1 106 ? 14.074 2.021 -2.212 1.00 90.56 106 LYS A CA 1
ATOM 849 C C . LYS A 1 106 ? 15.282 1.248 -2.747 1.00 90.56 106 LYS A C 1
ATOM 851 O O . LYS A 1 106 ? 15.950 1.714 -3.672 1.00 90.56 106 LYS A O 1
ATOM 856 N N . ALA A 1 107 ? 15.567 0.075 -2.178 1.00 90.19 107 ALA A N 1
ATOM 857 C CA . ALA A 1 107 ? 16.666 -0.774 -2.628 1.00 90.19 107 ALA A CA 1
ATOM 858 C C . ALA A 1 107 ? 16.450 -1.261 -4.069 1.00 90.19 107 ALA A C 1
ATOM 860 O O . ALA A 1 107 ? 17.402 -1.296 -4.852 1.00 90.19 107 ALA 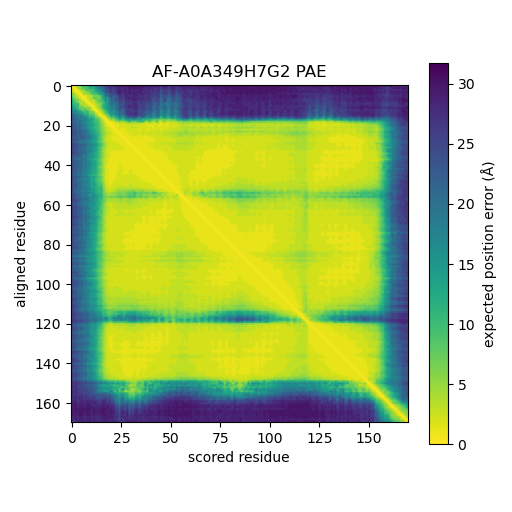A O 1
ATOM 861 N N . TYR A 1 108 ? 15.207 -1.585 -4.432 1.00 88.38 108 TYR A N 1
ATOM 862 C CA . TYR A 1 108 ? 14.846 -1.915 -5.805 1.00 88.38 108 TYR A CA 1
ATOM 863 C C . TYR A 1 108 ? 15.056 -0.732 -6.753 1.00 88.38 108 TYR A C 1
ATOM 865 O O . TYR A 1 108 ? 15.756 -0.887 -7.746 1.00 88.38 108 TYR A O 1
ATOM 873 N N . VAL A 1 109 ? 14.534 0.457 -6.429 1.00 86.62 109 VAL A N 1
ATOM 874 C CA . VAL A 1 109 ? 14.686 1.667 -7.260 1.00 86.62 109 VAL A CA 1
ATOM 875 C C . VAL A 1 109 ? 16.158 1.967 -7.540 1.00 86.62 109 VAL A C 1
ATOM 877 O O . VAL A 1 109 ? 16.520 2.287 -8.671 1.00 86.62 109 VAL A O 1
ATOM 880 N N . LYS A 1 110 ? 17.030 1.810 -6.536 1.00 88.19 110 LYS A N 1
ATOM 881 C CA . LYS A 1 110 ? 18.477 1.965 -6.721 1.00 88.19 110 LYS A CA 1
ATOM 882 C C . LYS A 1 110 ? 19.026 0.987 -7.769 1.00 88.19 110 LYS A C 1
ATOM 884 O O . LYS A 1 110 ? 19.682 1.423 -8.707 1.00 88.19 110 LYS A O 1
ATOM 889 N N . LYS A 1 111 ? 18.725 -0.310 -7.636 1.00 86.06 111 LYS A N 1
ATOM 890 C CA . LYS A 1 111 ? 19.172 -1.349 -8.584 1.00 86.06 111 LYS A CA 1
ATOM 891 C C . LYS A 1 111 ? 18.599 -1.143 -9.984 1.00 86.06 111 LYS A C 1
ATOM 893 O O . LYS A 1 111 ? 19.311 -1.287 -10.970 1.00 86.06 111 LYS A O 1
ATOM 898 N N . TYR A 1 112 ? 17.327 -0.775 -10.067 1.00 84.44 112 TYR A N 1
ATOM 899 C CA . TYR A 1 112 ? 16.639 -0.513 -11.322 1.00 84.44 112 TYR A CA 1
ATOM 900 C C . TYR A 1 112 ? 17.249 0.688 -12.068 1.00 84.44 112 TYR A C 1
ATOM 902 O O . TYR A 1 112 ? 17.368 0.660 -13.287 1.00 84.44 112 TYR A O 1
ATOM 910 N N . ASN A 1 113 ? 17.721 1.720 -11.361 1.00 84.94 113 ASN A N 1
ATOM 911 C CA . ASN A 1 113 ? 18.445 2.826 -11.994 1.00 84.94 113 ASN A CA 1
ATOM 912 C C . ASN A 1 113 ? 19.813 2.414 -12.564 1.00 84.94 113 ASN A C 1
ATOM 914 O O . ASN A 1 113 ? 20.256 3.006 -13.544 1.00 84.94 113 ASN A O 1
ATOM 918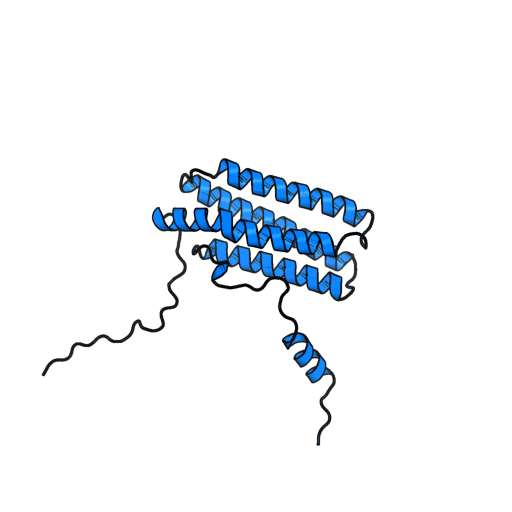 N N . GLU A 1 114 ? 20.466 1.411 -11.973 1.00 86.00 114 GLU A N 1
ATOM 919 C CA . GLU A 1 114 ? 21.733 0.852 -12.464 1.00 86.00 114 GLU A CA 1
ATOM 920 C C . GLU A 1 114 ? 21.512 -0.107 -13.651 1.00 86.00 114 GLU A C 1
ATOM 922 O O . GLU A 1 114 ? 22.319 -0.135 -14.579 1.00 86.00 114 GLU A O 1
ATOM 927 N N . ASN A 1 115 ? 20.413 -0.873 -13.648 1.00 82.88 115 ASN A N 1
ATOM 928 C CA . ASN A 1 115 ? 20.044 -1.798 -14.721 1.00 82.88 115 ASN A CA 1
ATOM 929 C C . ASN A 1 115 ? 18.508 -1.892 -14.900 1.00 82.88 115 ASN A C 1
ATOM 931 O O . ASN A 1 115 ? 17.877 -2.763 -14.297 1.00 82.88 115 ASN A O 1
ATOM 935 N N . PRO A 1 116 ? 17.902 -1.042 -15.754 1.00 75.12 116 PRO A N 1
ATOM 936 C CA . PRO A 1 116 ? 16.441 -0.921 -15.888 1.00 75.12 116 PRO A CA 1
ATOM 937 C C . PRO A 1 116 ? 15.717 -2.137 -16.475 1.00 75.12 116 PRO A C 1
ATOM 939 O O . PRO A 1 116 ? 14.487 -2.184 -16.450 1.00 75.12 116 PRO A O 1
ATOM 942 N N . GLU A 1 117 ? 16.455 -3.087 -17.048 1.00 72.75 117 GLU A N 1
ATOM 943 C CA . GLU A 1 117 ? 15.900 -4.295 -17.670 1.00 72.75 117 GLU A CA 1
ATOM 944 C C . GLU A 1 117 ? 16.065 -5.535 -16.778 1.00 72.75 117 GLU A C 1
ATOM 946 O O . GLU A 1 117 ? 15.384 -6.543 -16.974 1.00 72.75 117 GLU A O 1
ATOM 951 N N . ALA A 1 118 ? 16.920 -5.468 -15.752 1.00 63.94 118 ALA A N 1
ATOM 952 C CA . ALA A 1 118 ? 17.035 -6.530 -14.764 1.00 63.94 118 ALA A CA 1
ATOM 953 C C . ALA A 1 118 ? 15.928 -6.406 -13.703 1.00 63.94 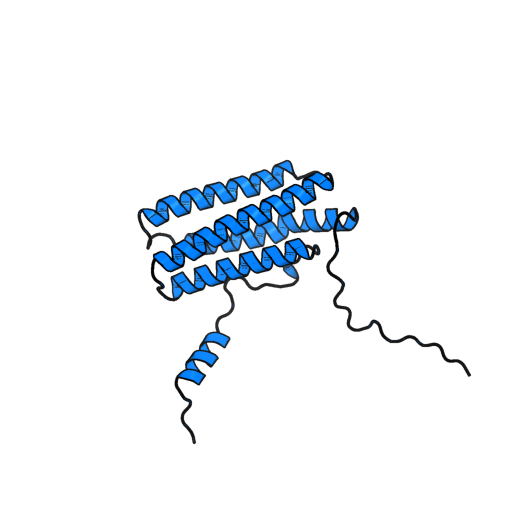118 ALA A C 1
ATOM 955 O O . ALA A 1 118 ? 15.728 -5.354 -13.105 1.00 63.94 118 ALA A O 1
ATOM 956 N N . SER A 1 119 ? 15.235 -7.514 -13.433 1.00 66.44 119 SER A N 1
ATOM 957 C CA . SER A 1 119 ? 14.346 -7.699 -12.268 1.00 66.44 119 SER A CA 1
ATOM 958 C C . SER A 1 119 ? 12.972 -7.002 -12.263 1.00 66.44 119 SER A C 1
ATOM 960 O O . SER A 1 119 ? 12.288 -7.038 -11.239 1.00 66.44 119 SER A O 1
ATOM 962 N N . ASN A 1 120 ? 12.486 -6.488 -13.398 1.00 78.12 120 ASN A N 1
ATOM 963 C CA . ASN A 1 120 ? 11.146 -5.877 -13.498 1.00 78.12 120 ASN A CA 1
ATOM 964 C C . ASN A 1 120 ? 9.998 -6.821 -13.083 1.00 78.12 120 ASN A C 1
ATOM 966 O O . ASN A 1 120 ? 9.099 -6.434 -12.334 1.00 78.12 120 ASN A O 1
ATOM 970 N N . TYR A 1 121 ? 10.037 -8.082 -13.523 1.00 85.50 121 TYR A N 1
ATOM 971 C CA . TYR A 1 121 ? 8.984 -9.054 -13.208 1.00 85.50 121 TYR A CA 1
ATOM 972 C C . TYR A 1 121 ? 9.033 -9.530 -11.755 1.00 85.50 121 TYR A C 1
ATOM 974 O O . TYR A 1 121 ? 7.997 -9.595 -11.098 1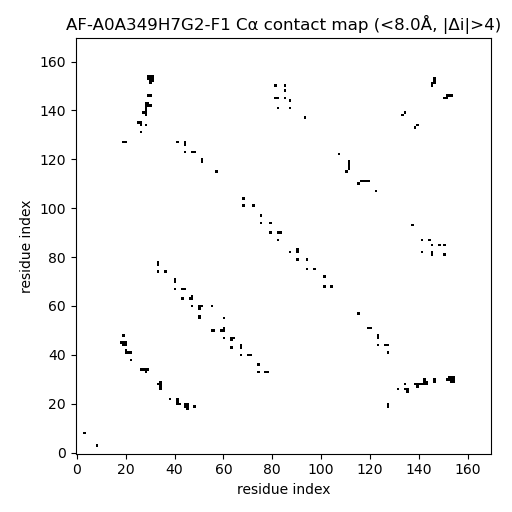.00 85.50 121 TYR A O 1
ATOM 982 N N . GLU A 1 122 ? 10.222 -9.838 -11.235 1.00 87.56 122 GLU A N 1
ATOM 983 C CA . GLU A 1 122 ? 10.395 -10.293 -9.848 1.00 87.56 122 GLU A CA 1
ATOM 984 C C . GLU A 1 122 ? 9.860 -9.258 -8.858 1.00 87.56 122 GLU A C 1
ATOM 986 O O . GLU A 1 122 ? 9.151 -9.605 -7.912 1.00 87.56 122 GLU A O 1
ATOM 991 N N . PHE A 1 123 ? 10.137 -7.979 -9.115 1.00 89.19 123 PHE A N 1
ATOM 992 C CA . PHE A 1 123 ? 9.641 -6.889 -8.291 1.00 89.19 123 PHE A CA 1
ATOM 993 C C . PHE A 1 123 ? 8.127 -6.702 -8.395 1.00 89.19 123 PHE A C 1
ATOM 995 O O . PHE A 1 123 ? 7.468 -6.561 -7.367 1.00 89.19 123 PHE A O 1
ATOM 1002 N N . LEU A 1 124 ? 7.548 -6.779 -9.598 1.00 91.69 124 LEU A N 1
ATOM 1003 C CA . LEU A 1 124 ? 6.091 -6.767 -9.772 1.00 91.69 124 LEU A CA 1
ATOM 1004 C C . LEU A 1 124 ? 5.404 -7.895 -8.990 1.00 91.69 124 LEU A C 1
ATOM 1006 O O . LEU A 1 124 ? 4.434 -7.651 -8.271 1.00 91.69 124 LEU A O 1
ATOM 1010 N N . PHE A 1 125 ? 5.907 -9.129 -9.101 1.00 93.12 125 PHE A N 1
ATOM 1011 C CA . PHE A 1 125 ? 5.370 -10.269 -8.354 1.00 93.12 125 PHE A CA 1
ATOM 1012 C C . PHE A 1 125 ? 5.537 -10.095 -6.847 1.00 93.12 125 PHE A C 1
ATOM 1014 O O . PHE A 1 125 ? 4.622 -10.431 -6.092 1.00 93.12 125 PHE A O 1
ATOM 1021 N N . PHE A 1 126 ? 6.666 -9.536 -6.409 1.00 94.62 126 PHE A N 1
ATOM 1022 C CA . PHE A 1 126 ? 6.879 -9.181 -5.014 1.00 94.62 126 PHE A CA 1
ATOM 1023 C C . PHE A 1 126 ? 5.838 -8.167 -4.526 1.00 94.62 126 PHE A C 1
ATOM 1025 O O . PHE A 1 126 ? 5.183 -8.444 -3.524 1.00 94.62 126 PHE A O 1
ATOM 1032 N N . LEU A 1 127 ? 5.636 -7.052 -5.239 1.00 95.44 127 LEU A N 1
ATOM 1033 C CA . LEU A 1 127 ? 4.671 -6.013 -4.866 1.00 95.44 127 LEU A CA 1
ATOM 1034 C C . LEU A 1 127 ? 3.249 -6.561 -4.791 1.00 95.44 127 LEU A C 1
ATOM 1036 O O . LEU A 1 127 ? 2.562 -6.343 -3.797 1.00 95.44 127 LEU A O 1
ATOM 1040 N N . LYS A 1 128 ? 2.822 -7.320 -5.807 1.00 96.19 128 LYS A N 1
ATOM 1041 C CA . LYS A 1 128 ? 1.504 -7.964 -5.809 1.00 96.19 128 LYS A CA 1
ATOM 1042 C C . LYS A 1 128 ? 1.327 -8.877 -4.608 1.00 96.19 128 LYS A C 1
ATOM 1044 O O . LYS A 1 128 ? 0.299 -8.813 -3.942 1.00 96.19 128 LYS A O 1
ATOM 1049 N N . ARG A 1 129 ? 2.307 -9.747 -4.353 1.00 97.38 129 ARG A N 1
ATOM 1050 C CA . ARG A 1 129 ? 2.241 -10.680 -3.230 1.00 97.38 129 ARG A CA 1
ATOM 1051 C C . ARG A 1 129 ? 2.189 -9.928 -1.907 1.00 97.38 129 ARG A C 1
ATOM 1053 O O . ARG A 1 129 ? 1.334 -10.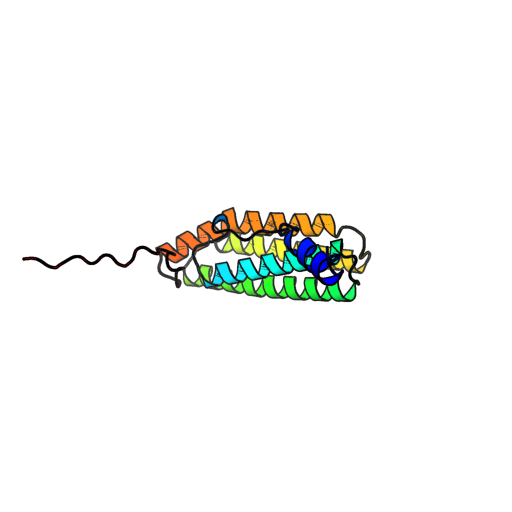238 -1.091 1.00 97.38 129 ARG A O 1
ATOM 1060 N N . TRP A 1 130 ? 3.074 -8.950 -1.720 1.00 98.12 130 TRP A N 1
ATOM 1061 C CA . TRP A 1 130 ? 3.127 -8.152 -0.501 1.00 98.12 130 TRP A CA 1
ATOM 1062 C C . TRP A 1 130 ? 1.792 -7.450 -0.259 1.00 98.12 130 TRP A C 1
ATOM 1064 O O . TRP A 1 130 ? 1.203 -7.659 0.791 1.00 98.12 130 TRP A O 1
ATOM 1074 N N . LEU A 1 131 ? 1.265 -6.727 -1.255 1.00 98.00 131 LEU A N 1
ATOM 1075 C CA . LEU A 1 131 ? 0.009 -5.984 -1.128 1.00 98.00 131 LEU A CA 1
ATOM 1076 C C . LEU A 1 131 ? -1.159 -6.910 -0.776 1.00 98.00 131 LEU A C 1
ATOM 1078 O O . LEU A 1 131 ? -1.880 -6.659 0.180 1.00 98.00 131 LEU A O 1
ATOM 1082 N N . VAL A 1 132 ? -1.334 -8.007 -1.518 1.00 98.00 132 VAL A N 1
ATOM 1083 C CA . VAL A 1 132 ? -2.447 -8.939 -1.282 1.00 98.00 132 VAL A CA 1
ATOM 1084 C C . VAL A 1 132 ? -2.331 -9.617 0.081 1.00 98.00 132 VAL A C 1
ATOM 1086 O O . VAL A 1 132 ? -3.332 -9.756 0.778 1.00 98.00 132 VAL A O 1
ATOM 1089 N N . GLU A 1 133 ? -1.137 -10.067 0.467 1.00 98.12 133 GLU A N 1
ATOM 1090 C CA . GLU A 1 133 ? -0.957 -10.740 1.752 1.00 98.12 133 GLU A CA 1
ATOM 1091 C C . GLU A 1 133 ? -1.117 -9.784 2.936 1.00 98.12 133 GLU A C 1
ATOM 1093 O O . GLU A 1 133 ? -1.777 -10.167 3.900 1.00 98.12 133 GLU A O 1
ATOM 1098 N N . HIS A 1 134 ? -0.565 -8.571 2.845 1.00 98.50 134 HIS A N 1
ATOM 1099 C CA . HIS A 1 134 ? -0.649 -7.535 3.880 1.00 98.50 134 HIS A CA 1
ATOM 1100 C C . HIS A 1 134 ? -2.103 -7.121 4.127 1.00 98.50 134 HIS A C 1
ATOM 1102 O O . HIS A 1 134 ? -2.588 -7.231 5.252 1.00 98.50 134 HIS A O 1
ATOM 1108 N N . ILE A 1 135 ? -2.857 -6.837 3.056 1.00 98.56 135 ILE A N 1
ATOM 1109 C CA . ILE A 1 135 ? -4.295 -6.542 3.147 1.00 98.56 135 ILE A CA 1
ATOM 1110 C C . ILE A 1 135 ? -5.042 -7.674 3.855 1.00 98.56 135 ILE A C 1
ATOM 1112 O O . ILE A 1 135 ? -5.829 -7.461 4.778 1.00 98.56 135 ILE A O 1
ATOM 1116 N N . MET A 1 136 ? -4.810 -8.910 3.410 1.00 97.88 136 MET A N 1
ATOM 1117 C CA . MET A 1 136 ? -5.578 -10.068 3.864 1.00 97.88 136 MET A CA 1
ATOM 1118 C C . MET A 1 136 ? -5.273 -10.487 5.302 1.00 97.88 136 MET A C 1
ATOM 1120 O O . MET A 1 136 ? -6.134 -11.111 5.926 1.00 97.88 136 MET A O 1
ATOM 1124 N N . LYS A 1 137 ? -4.064 -10.213 5.802 1.00 96.94 137 LYS A N 1
ATOM 1125 C CA . LYS A 1 137 ? -3.593 -10.673 7.115 1.00 96.94 137 LYS A CA 1
ATOM 1126 C C . LYS A 1 137 ? -3.593 -9.562 8.157 1.00 96.94 137 LYS A C 1
ATOM 1128 O O . LYS A 1 137 ? -4.050 -9.807 9.268 1.00 96.94 137 LYS A O 1
ATOM 1133 N N . ASP A 1 138 ? -3.106 -8.378 7.809 1.00 98.50 138 ASP A N 1
ATOM 1134 C CA . ASP A 1 138 ? -2.814 -7.307 8.759 1.00 98.50 138 ASP A CA 1
ATOM 1135 C C . ASP A 1 138 ? -3.863 -6.182 8.665 1.00 98.50 138 ASP A C 1
ATOM 1137 O O . ASP A 1 138 ? -4.465 -5.824 9.686 1.00 98.50 138 ASP A O 1
ATOM 1141 N N . ASP A 1 139 ? -4.186 -5.696 7.459 1.00 98.56 139 ASP A N 1
ATOM 1142 C CA . ASP A 1 139 ? -5.139 -4.579 7.290 1.00 98.56 139 ASP A CA 1
ATOM 1143 C C . ASP A 1 139 ? -6.571 -4.990 7.619 1.00 98.56 139 ASP A C 1
ATOM 1145 O O . ASP A 1 139 ? -7.336 -4.204 8.174 1.00 98.56 139 ASP A O 1
ATOM 1149 N N . LYS A 1 140 ? -6.955 -6.240 7.337 1.00 98.31 140 LYS A N 1
ATOM 1150 C CA . LYS A 1 140 ? -8.271 -6.759 7.734 1.00 98.31 140 LYS A CA 1
ATOM 1151 C C . LYS A 1 140 ? -8.471 -6.781 9.242 1.00 98.31 140 LYS A C 1
ATOM 1153 O O . LYS A 1 140 ? -9.537 -6.384 9.706 1.00 98.31 140 LYS A O 1
ATOM 1158 N N . LEU A 1 141 ? -7.460 -7.196 10.007 1.00 98.31 141 LEU A N 1
ATOM 1159 C CA . LEU A 1 141 ? -7.531 -7.184 11.472 1.00 98.31 141 LEU A CA 1
ATOM 1160 C C . LEU A 1 141 ? -7.661 -5.750 12.000 1.00 98.31 141 LEU A C 1
ATOM 1162 O O . LEU A 1 141 ? -8.435 -5.491 12.925 1.00 98.31 141 LEU A O 1
ATOM 1166 N N . MET A 1 142 ? -6.945 -4.812 11.377 1.00 98.25 142 MET A N 1
ATOM 1167 C CA . MET A 1 142 ? -7.075 -3.384 11.655 1.00 98.25 142 MET A CA 1
ATOM 1168 C C . MET A 1 142 ? -8.490 -2.879 11.322 1.00 98.25 142 MET A C 1
ATOM 1170 O O . MET A 1 142 ? -9.134 -2.272 12.178 1.00 98.25 142 MET A O 1
ATOM 1174 N N . GLY A 1 143 ? -9.024 -3.194 10.140 1.00 97.69 143 GLY A N 1
ATOM 1175 C CA . GLY A 1 143 ? -10.368 -2.803 9.712 1.00 97.69 143 GLY A CA 1
ATOM 1176 C C . GLY A 1 143 ? -11.467 -3.335 10.635 1.00 97.69 143 GLY A C 1
ATOM 1177 O O . GLY A 1 143 ? -12.317 -2.569 11.093 1.00 97.69 143 GLY A O 1
ATOM 1178 N N . GLU A 1 144 ? -11.412 -4.620 10.994 1.00 97.25 144 GLU A N 1
ATOM 1179 C CA . G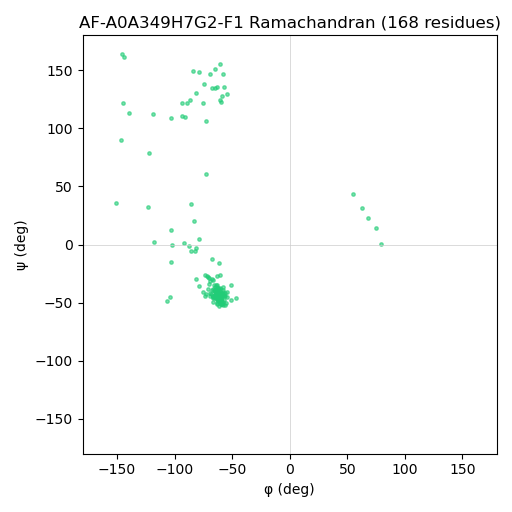LU A 1 144 ? -12.324 -5.244 11.962 1.00 97.25 144 GLU A CA 1
ATOM 1180 C C . GLU A 1 144 ? -12.302 -4.522 13.315 1.00 97.25 144 GLU A C 1
ATOM 1182 O O . GLU A 1 144 ? -13.357 -4.240 13.895 1.00 97.25 144 GLU A O 1
ATOM 1187 N N . TYR A 1 145 ? -11.107 -4.184 13.807 1.00 97.69 145 TYR A N 1
ATOM 1188 C CA . TYR A 1 145 ? -10.944 -3.440 15.049 1.00 97.69 145 TYR A CA 1
ATOM 1189 C C . TYR A 1 145 ? -11.562 -2.038 14.956 1.00 97.69 145 TYR A C 1
ATOM 1191 O O . TYR A 1 145 ? -12.381 -1.687 15.806 1.00 97.69 145 TYR A O 1
ATOM 1199 N N . LEU A 1 146 ? -11.245 -1.267 13.909 1.00 96.25 146 LEU A N 1
ATOM 1200 C CA . LEU A 1 146 ? -11.757 0.096 13.717 1.00 96.25 146 LEU A CA 1
ATOM 1201 C C . LEU A 1 146 ? -13.285 0.148 13.601 1.00 96.25 146 LEU A C 1
ATOM 1203 O O . LEU A 1 146 ? -13.924 1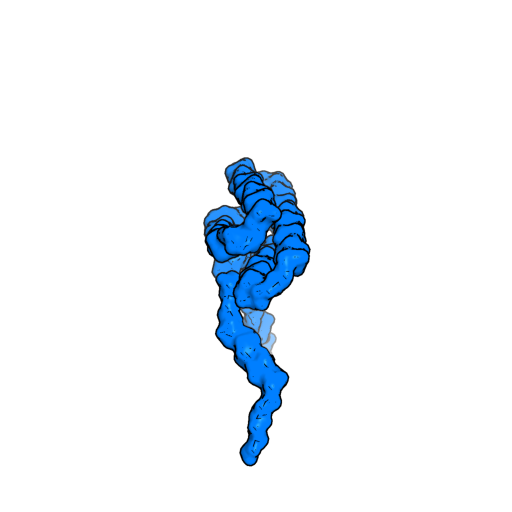.067 14.125 1.00 96.25 146 LEU A O 1
ATOM 1207 N N . ILE A 1 147 ? -13.880 -0.836 12.922 1.00 95.38 147 ILE A N 1
ATOM 1208 C CA . ILE A 1 147 ? -15.335 -0.976 12.805 1.00 95.38 147 ILE A CA 1
ATOM 1209 C C . ILE A 1 147 ? -15.940 -1.262 14.180 1.00 95.38 147 ILE A C 1
ATOM 1211 O O . ILE A 1 147 ? -16.918 -0.623 14.572 1.00 95.38 147 ILE A O 1
ATOM 1215 N N . LYS A 1 148 ? -15.345 -2.189 14.937 1.00 94.50 148 LYS A N 1
ATOM 1216 C CA . LYS A 1 148 ? -15.817 -2.570 16.272 1.00 94.50 148 LYS A CA 1
ATOM 1217 C C . LYS A 1 148 ? -15.742 -1.416 17.274 1.00 94.50 148 LYS A C 1
ATOM 1219 O O . LYS A 1 148 ? -16.614 -1.314 18.135 1.00 94.50 148 LYS A O 1
ATOM 1224 N N . THR A 1 149 ? -14.732 -0.554 17.176 1.00 92.50 149 THR A N 1
ATOM 1225 C CA . THR A 1 149 ? -14.567 0.613 18.059 1.00 92.50 149 THR A CA 1
ATOM 1226 C C . THR A 1 149 ? -15.340 1.848 17.593 1.00 92.50 149 THR A C 1
ATOM 1228 O O . THR A 1 149 ? -15.368 2.845 18.311 1.00 92.50 149 THR A O 1
ATOM 1231 N N . GLY A 1 150 ? -15.976 1.808 16.415 1.00 86.88 150 GLY A N 1
ATOM 1232 C CA . GLY A 1 150 ? -16.725 2.938 15.857 1.00 86.88 150 GLY A CA 1
ATOM 1233 C C . GLY A 1 150 ? -15.840 4.123 15.456 1.00 86.88 150 GLY A C 1
ATOM 1234 O O . GLY A 1 150 ? -16.314 5.256 15.405 1.00 86.88 150 GLY A O 1
ATOM 1235 N N . SER A 1 151 ? -14.554 3.880 15.192 1.00 79.50 151 SER A N 1
ATOM 1236 C CA . SER A 1 151 ? -13.558 4.930 14.939 1.00 79.50 151 SER A CA 1
ATOM 1237 C C . SER A 1 151 ? -13.562 5.452 13.497 1.00 79.50 151 SER A C 1
ATOM 1239 O O . SER A 1 151 ? -12.842 6.401 13.196 1.00 79.50 151 SER A O 1
ATOM 1241 N N . VAL A 1 152 ? -14.356 4.854 12.601 1.00 83.06 152 VAL A N 1
ATOM 1242 C CA . VAL A 1 152 ? -14.344 5.146 11.158 1.00 83.06 152 VAL A CA 1
ATOM 1243 C C . VAL A 1 152 ? -15.728 5.085 10.513 1.00 83.06 152 VAL A C 1
ATOM 1245 O O . VAL A 1 152 ? -16.659 4.464 11.027 1.00 83.06 152 VAL A O 1
ATOM 1248 N N . LYS A 1 153 ? -15.853 5.704 9.331 1.00 77.06 153 LYS A N 1
ATOM 1249 C CA . LYS A 1 153 ? -17.007 5.514 8.443 1.00 77.06 153 LYS A CA 1
ATOM 1250 C C . LYS A 1 153 ? -16.898 4.151 7.761 1.00 77.06 153 LYS A C 1
ATOM 1252 O O . LYS A 1 153 ? -15.932 3.883 7.051 1.00 77.06 153 LYS A O 1
ATOM 1257 N N . THR A 1 154 ? -17.903 3.309 7.960 1.00 78.62 154 THR A N 1
ATOM 1258 C CA . THR A 1 154 ? -17.945 1.966 7.377 1.00 78.62 154 THR A CA 1
ATOM 1259 C C . THR A 1 154 ? -18.491 1.995 5.952 1.00 78.62 154 THR A C 1
ATOM 1261 O O . THR A 1 154 ? -19.337 2.831 5.606 1.00 78.62 154 THR A O 1
ATOM 1264 N N . LYS A 1 155 ? -18.025 1.063 5.114 1.00 74.25 155 LYS A N 1
ATOM 1265 C CA . LYS A 1 155 ? -18.635 0.809 3.804 1.00 74.25 155 LYS A CA 1
ATOM 1266 C C . LYS A 1 155 ? -20.089 0.384 4.024 1.00 74.25 155 LYS A C 1
ATOM 1268 O O . LYS A 1 155 ? -20.368 -0.551 4.777 1.00 74.25 155 LYS A O 1
ATOM 1273 N N . LYS A 1 156 ? -21.044 1.086 3.401 1.00 66.56 156 LYS A N 1
ATOM 1274 C CA . LYS A 1 156 ? -22.463 0.715 3.513 1.00 66.56 156 LYS A CA 1
ATOM 1275 C C . LYS A 1 156 ? -22.662 -0.672 2.896 1.00 66.56 156 LYS A C 1
ATOM 1277 O O . LYS A 1 156 ? -22.158 -0.902 1.795 1.00 66.56 156 LYS A O 1
ATOM 1282 N N . PRO A 1 157 ? -23.419 -1.577 3.539 1.00 55.91 157 PRO A N 1
ATOM 1283 C CA . PRO A 1 157 ? -23.748 -2.850 2.922 1.00 55.91 157 PRO A CA 1
ATOM 1284 C C . PRO A 1 157 ? -24.485 -2.588 1.608 1.00 55.91 157 PRO A C 1
ATOM 1286 O O . PRO A 1 157 ? -25.479 -1.858 1.573 1.00 55.91 157 PRO A O 1
ATOM 1289 N N . THR A 1 158 ? -24.006 -3.193 0.526 1.00 52.53 158 THR A N 1
ATOM 1290 C CA . THR A 1 158 ? -24.655 -3.213 -0.789 1.00 52.53 158 THR A CA 1
ATOM 1291 C C . THR A 1 158 ? -25.872 -4.144 -0.750 1.00 52.53 158 THR A C 1
ATOM 1293 O O . THR A 1 158 ? -25.949 -5.146 -1.448 1.00 52.53 158 THR A O 1
ATOM 1296 N N . SER A 1 159 ? -26.846 -3.846 0.112 1.00 47.19 159 SER A N 1
ATOM 1297 C CA . SER A 1 159 ? -28.126 -4.554 0.147 1.00 47.19 159 SER A CA 1
ATOM 1298 C C . SER A 1 159 ? -29.149 -3.819 -0.717 1.00 47.19 159 SER A C 1
ATOM 1300 O O . SER A 1 159 ? -29.619 -2.737 -0.370 1.00 47.19 159 SER A O 1
ATOM 1302 N N . TRP A 1 160 ? -29.516 -4.444 -1.838 1.00 53.56 160 TRP A N 1
ATOM 1303 C CA . TRP A 1 160 ? -30.578 -4.023 -2.762 1.00 53.56 160 TRP A CA 1
ATOM 1304 C C . TRP A 1 160 ? -31.987 -4.474 -2.307 1.00 53.56 160 TRP A C 1
ATOM 1306 O O . TRP A 1 160 ? -32.908 -4.534 -3.111 1.00 53.56 160 TRP A O 1
ATOM 1316 N N . TRP A 1 161 ? -32.188 -4.789 -1.018 1.00 47.19 161 TRP A N 1
ATOM 1317 C CA . TRP A 1 161 ? -33.478 -5.269 -0.479 1.00 47.19 161 TRP A CA 1
ATOM 1318 C C . TRP A 1 161 ? -34.037 -4.410 0.670 1.00 47.19 161 TRP A C 1
ATOM 1320 O O . TRP A 1 161 ? -34.735 -4.897 1.554 1.00 47.19 161 TRP A O 1
ATOM 1330 N N . GLY A 1 162 ? -33.776 -3.102 0.657 1.00 44.91 162 GLY A N 1
ATOM 1331 C CA . GLY A 1 162 ? -34.293 -2.144 1.647 1.00 44.91 162 GLY A CA 1
ATOM 1332 C C . GLY A 1 162 ? -35.692 -1.581 1.353 1.00 44.91 162 GLY A C 1
ATOM 1333 O O . GLY A 1 162 ? -35.924 -0.405 1.620 1.00 44.91 162 GLY A O 1
ATOM 1334 N N . GLY A 1 163 ? -36.612 -2.362 0.769 1.00 48.06 163 GLY A N 1
ATOM 1335 C CA . GLY A 1 163 ? -37.843 -1.811 0.183 1.00 48.06 163 GLY A CA 1
ATOM 1336 C C . GLY A 1 163 ? -39.085 -2.705 0.160 1.00 48.06 163 GLY A C 1
ATOM 1337 O O . GLY A 1 163 ? -39.858 -2.600 -0.782 1.00 48.06 163 GLY A O 1
ATOM 1338 N N . LEU A 1 164 ? -39.336 -3.548 1.168 1.00 45.84 164 LEU A N 1
ATOM 1339 C CA . LEU A 1 164 ? -40.697 -4.055 1.417 1.00 45.84 164 LEU A CA 1
ATOM 1340 C C . LEU A 1 164 ? -41.150 -3.693 2.836 1.00 45.84 164 LEU A C 1
ATOM 1342 O O . LEU A 1 164 ? -41.171 -4.508 3.754 1.00 45.84 164 LEU A O 1
ATOM 1346 N N . ARG A 1 165 ? -41.563 -2.433 3.009 1.00 46.62 165 ARG A N 1
ATOM 1347 C CA . ARG A 1 165 ? -42.528 -2.085 4.056 1.00 46.62 165 ARG A CA 1
ATOM 1348 C C . ARG A 1 165 ? -43.889 -2.621 3.601 1.00 46.62 165 ARG A C 1
ATOM 1350 O O . ARG A 1 165 ? -44.511 -2.022 2.733 1.00 46.62 165 ARG A O 1
ATOM 1357 N N . LYS A 1 166 ? -44.383 -3.709 4.198 1.00 50.91 166 LYS A N 1
ATOM 1358 C CA . LYS A 1 166 ? -45.830 -3.806 4.455 1.00 50.91 166 LYS A CA 1
ATOM 1359 C C . LYS A 1 166 ? -46.071 -3.123 5.799 1.00 50.91 166 LYS A C 1
ATOM 1361 O O . LYS A 1 166 ? -45.390 -3.447 6.769 1.00 50.91 166 LYS A O 1
ATOM 1366 N N . PRO A 1 167 ? -46.968 -2.131 5.835 1.00 50.91 167 PRO A N 1
ATOM 1367 C CA . PRO A 1 167 ? -48.276 -2.434 6.399 1.00 50.91 167 PRO A CA 1
ATOM 1368 C C . PRO A 1 167 ? -49.398 -1.682 5.675 1.00 50.91 167 PRO A C 1
ATOM 1370 O O . PRO A 1 167 ? -49.423 -0.458 5.673 1.00 50.91 167 PRO A O 1
ATOM 1373 N N . PHE A 1 168 ? -50.367 -2.410 5.130 1.00 48.78 168 PHE A N 1
ATOM 1374 C CA . PHE A 1 168 ? -51.733 -1.908 5.021 1.00 48.78 168 PHE A CA 1
ATOM 1375 C C . PHE A 1 168 ? -52.665 -3.065 5.344 1.00 48.78 168 PHE A C 1
ATOM 1377 O O . PHE A 1 168 ? -52.670 -4.081 4.650 1.00 48.78 168 PHE A O 1
ATOM 1384 N N . GLY A 1 169 ? -53.367 -2.918 6.464 1.00 53.78 169 GLY A N 1
ATOM 1385 C CA . GLY A 1 169 ? -54.526 -3.728 6.784 1.00 53.78 169 GLY A CA 1
ATOM 1386 C C . GLY A 1 169 ? -55.746 -3.231 6.020 1.00 53.78 169 GLY A C 1
ATOM 1387 O O . GLY A 1 169 ? -55.872 -2.029 5.774 1.00 53.78 169 GLY A O 1
ATOM 1388 N N . HIS A 1 170 ? -56.626 -4.170 5.700 1.00 49.06 170 HIS A N 1
ATOM 1389 C CA . HIS A 1 170 ? -58.079 -4.070 5.802 1.00 49.06 170 HIS A CA 1
ATOM 1390 C C . HIS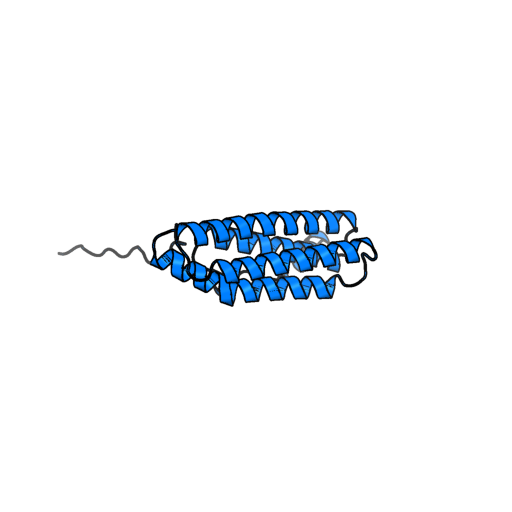 A 1 170 ? -58.554 -5.397 6.393 1.00 49.06 170 HIS A C 1
ATOM 1392 O O . HIS A 1 170 ? -57.968 -6.434 6.001 1.00 49.06 170 HIS A O 1
#

Nearest PDB structures (foldseek):
  3agt-assembly1_A  TM=9.448E-01  e=1.456E-05  Nitratidesulfovibrio vulgaris
  3waq-assembly1_A  TM=9.451E-01  e=1.312E-05  Nitratidesulfovibrio vulgaris str. Hildenborough
  4xpw-assembly1_A  TM=8.827E-01  e=8.231E-06  Methylococcus capsulatus str. Bath
  4xpy-assembly1_A  TM=8.830E-01  e=1.183E-05  Methylococcus capsulatus str. Bath
  4xpx-assembly1_A  TM=8.893E-01  e=2.092E-05  Methylococcus capsulatus str. Bath

Mean predicted aligned error: 9.49 Å

Solvent-accessible surface area (backbone atoms only — not comparable to full-atom values): 10076 Å² total; per-residue (Å²): 135,82,81,83,54,72,68,62,52,56,56,56,55,63,76,67,63,78,61,85,54,72,87,50,78,83,68,50,33,56,33,46,71,58,41,53,46,53,52,50,54,37,50,49,53,36,49,48,51,48,35,63,76,67,68,52,57,67,70,62,49,50,53,48,52,52,51,46,54,53,51,49,52,54,48,49,52,51,52,54,49,54,28,59,77,65,62,43,91,57,45,72,62,54,50,49,55,53,54,52,50,54,52,52,50,52,55,45,54,55,51,34,74,79,39,74,81,61,61,61,64,63,49,52,54,47,52,54,49,50,54,55,50,43,40,65,62,52,46,31,57,50,25,53,49,37,59,74,70,64,72,58,70,63,53,76,80,92,66,94,76,87,77,79,83,80,86,80,86,132

Radius of gyration: 20.82 Å; Cα contacts (8 Å, |Δi|>4): 107; chains: 1; bounding box: 80×19×65 Å